Protein AF-A0A5J5NDH8-F1 (afdb_monomer_lite)

InterPro domains:
  IPR019165 Peptidase M76, ATP23 [PF09768] (43-132)
  IPR019165 Peptidase M76, ATP23 [PTHR21711] (43-132)

pLDDT: mean 87.99, std 13.96, range [34.38, 97.69]

Sequence (133 aa):
MEEESYKKSEGCTIKECQDMIQRSLRTPMVKFLMEHMEKTGCKIVVCSDQVKIQDDVNQVVIHELIHAYDECRASNLDWTNCAHHACSEIRAGHLSGDCHYKREFLRGFMKIRGHEQDCVRRRVMKSLIANPF

Foldseek 3Di:
DDPPPPPLDAFADPVVLVVLLVVLCPDPLNVVLVVVVVVVVDDDDDDRSVHHDSLRSLLRSNLVSLVSVLVVPPPDQDCLDLVSLLVSLLVSLVPSCCQPPVNCVVVVNPDDPCSSVVRSVVRSVVVCVVDPD

Secondary structure (DSSP, 8-state):
-------------HHHHHHHHHHHTTSHHHHHHHHHHTTTT------GGG--SHHHHHHHHHHHHHHHHHHHH-TT--TTSHHHHHHHHHHHHHHHSTT-HHHHHHTT----TTHHHHHHHHHHHHHHHHS--

Structure (mmCIF, N/CA/C/O backbone):
data_AF-A0A5J5NDH8-F1
#
_entry.id   AF-A0A5J5NDH8-F1
#
loop_
_atom_site.group_PDB
_atom_site.id
_atom_site.type_symbol
_atom_site.label_atom_id
_atom_site.label_alt_id
_atom_site.label_comp_id
_atom_site.label_asym_id
_atom_site.label_entity_id
_atom_site.label_seq_id
_atom_site.pdbx_PDB_ins_code
_atom_site.Cartn_x
_atom_site.Cartn_y
_atom_site.Cartn_z
_atom_site.occupancy
_atom_site.B_iso_or_equiv
_atom_site.auth_seq_id
_atom_site.auth_comp_id
_atom_site.auth_asym_id
_atom_site.auth_atom_id
_atom_site.pdbx_PDB_model_num
ATOM 1 N N . MET A 1 1 ? 31.936 -18.451 2.529 1.00 34.38 1 MET A N 1
ATOM 2 C CA . MET A 1 1 ? 31.930 -17.047 2.070 1.00 34.38 1 MET A CA 1
ATOM 3 C C . MET A 1 1 ? 30.562 -16.790 1.472 1.00 34.38 1 MET A C 1
ATOM 5 O O . MET A 1 1 ? 30.269 -17.421 0.472 1.00 34.38 1 MET A O 1
ATOM 9 N N . GLU A 1 2 ? 29.643 -16.018 2.027 1.00 37.12 2 GLU A N 1
ATOM 10 C CA . GLU A 1 2 ? 29.520 -15.275 3.283 1.00 37.12 2 GLU A CA 1
ATOM 11 C C . GLU A 1 2 ? 28.043 -15.429 3.690 1.00 37.12 2 GLU A C 1
ATOM 13 O O . GLU A 1 2 ? 27.160 -15.338 2.838 1.00 37.12 2 GLU A O 1
ATOM 18 N N . GLU A 1 3 ? 27.771 -15.728 4.962 1.00 36.62 3 GLU A N 1
ATOM 19 C CA . GLU A 1 3 ? 26.425 -15.590 5.523 1.00 36.62 3 GLU A CA 1
ATOM 20 C C . GLU A 1 3 ? 26.135 -14.094 5.641 1.00 36.62 3 GLU A C 1
ATOM 22 O O . GLU A 1 3 ? 26.615 -13.419 6.554 1.00 36.62 3 GLU A O 1
ATOM 27 N N . GLU A 1 4 ? 25.364 -13.555 4.703 1.00 43.56 4 GLU A N 1
ATOM 28 C CA . GLU A 1 4 ? 24.823 -12.212 4.841 1.00 43.56 4 GLU A CA 1
ATOM 29 C C . GLU A 1 4 ? 23.765 -12.247 5.954 1.00 43.56 4 GLU A C 1
ATOM 31 O O . GLU A 1 4 ? 22.641 -12.722 5.788 1.00 43.56 4 GLU A O 1
ATOM 36 N N . SER A 1 5 ? 24.182 -11.804 7.141 1.00 40.59 5 SER A N 1
ATOM 37 C CA . SER A 1 5 ? 23.349 -11.591 8.320 1.00 40.59 5 SER A CA 1
ATOM 38 C C . SER A 1 5 ? 22.132 -10.735 7.955 1.00 40.59 5 SER A C 1
ATOM 40 O O . SER A 1 5 ? 22.190 -9.504 7.923 1.00 40.59 5 SER A O 1
ATOM 42 N N . TYR A 1 6 ? 21.002 -11.390 7.687 1.00 40.75 6 TYR A N 1
ATOM 43 C CA . TYR A 1 6 ? 19.708 -10.737 7.568 1.00 40.75 6 TYR A CA 1
ATOM 44 C C . TYR A 1 6 ? 19.334 -10.218 8.958 1.00 40.75 6 TYR A C 1
ATOM 46 O O . TYR A 1 6 ? 18.726 -10.923 9.764 1.00 40.75 6 TYR A O 1
ATOM 54 N N . LYS A 1 7 ? 19.738 -8.985 9.286 1.00 40.88 7 LYS A N 1
ATOM 55 C CA . LYS A 1 7 ? 19.212 -8.277 10.455 1.00 40.88 7 LYS A CA 1
ATOM 56 C C . LYS A 1 7 ? 17.705 -8.151 10.258 1.00 40.88 7 LYS A C 1
ATOM 58 O O . LYS A 1 7 ? 17.247 -7.232 9.580 1.00 40.88 7 LYS A O 1
ATOM 63 N N . LYS A 1 8 ? 16.934 -9.078 10.839 1.00 44.97 8 LYS A N 1
ATOM 64 C CA . LYS A 1 8 ? 15.486 -8.944 10.989 1.00 44.97 8 LYS A CA 1
ATOM 65 C C . LYS A 1 8 ? 15.281 -7.699 11.834 1.00 44.97 8 LYS A C 1
ATOM 67 O O . LYS A 1 8 ? 15.473 -7.707 13.043 1.00 44.97 8 LYS A O 1
ATOM 72 N N . SER A 1 9 ? 15.026 -6.589 11.164 1.00 57.62 9 SER A N 1
ATOM 73 C CA . SER A 1 9 ? 14.741 -5.339 11.831 1.00 57.62 9 SER A CA 1
ATOM 74 C C . SER A 1 9 ? 13.498 -5.539 12.679 1.00 57.62 9 SER A C 1
ATOM 76 O O . SER A 1 9 ? 12.467 -5.935 12.137 1.00 57.62 9 SER A O 1
ATOM 78 N N . GLU A 1 10 ? 13.618 -5.300 13.976 1.00 78.06 10 GLU A N 1
ATOM 79 C CA . GLU A 1 10 ? 12.507 -5.387 14.914 1.00 78.06 10 GLU A CA 1
ATOM 80 C C . GLU A 1 10 ? 11.387 -4.457 14.412 1.00 78.06 10 GLU A C 1
ATOM 82 O O . GLU A 1 10 ? 11.626 -3.275 14.141 1.00 78.06 10 GLU A O 1
ATOM 87 N N . GLY A 1 11 ? 10.210 -5.024 14.130 1.00 83.50 11 GLY A N 1
ATOM 88 C CA . GLY A 1 11 ? 9.022 -4.244 13.783 1.00 83.50 11 GLY A CA 1
ATOM 89 C C . GLY A 1 11 ? 8.527 -3.442 14.986 1.00 83.50 11 GLY A C 1
ATOM 90 O O . GLY A 1 11 ? 9.135 -3.456 16.055 1.00 83.50 11 GLY A O 1
ATOM 91 N N . CYS A 1 12 ? 7.411 -2.740 14.832 1.00 90.12 12 CYS A N 1
ATOM 92 C CA . CYS A 1 12 ? 6.789 -2.051 15.959 1.00 90.12 12 CYS A CA 1
ATOM 93 C C . CYS A 1 12 ? 6.024 -3.023 16.876 1.00 90.12 12 CYS A C 1
ATOM 95 O O . CYS A 1 12 ? 5.634 -4.131 16.487 1.00 90.12 12 CYS A O 1
ATOM 97 N N . THR A 1 13 ? 5.769 -2.597 18.111 1.00 94.19 13 THR A N 1
ATOM 98 C CA . THR A 1 13 ? 4.887 -3.322 19.032 1.00 94.19 13 THR A CA 1
ATOM 99 C C . THR A 1 13 ? 3.439 -3.311 18.529 1.00 94.19 13 THR A C 1
ATOM 101 O O . THR A 1 13 ? 3.028 -2.432 17.772 1.00 94.19 13 THR A O 1
ATOM 104 N N . ILE A 1 14 ? 2.610 -4.250 19.003 1.00 93.81 14 ILE A N 1
ATOM 105 C CA . ILE A 1 14 ? 1.176 -4.292 18.655 1.00 93.81 14 ILE A CA 1
ATOM 106 C C . ILE A 1 14 ? 0.490 -2.959 18.977 1.00 93.81 14 ILE A C 1
ATOM 108 O O . ILE A 1 14 ? -0.309 -2.471 18.182 1.00 93.81 14 ILE A O 1
ATOM 112 N N . LYS A 1 15 ? 0.825 -2.349 20.120 1.00 95.12 15 LYS A N 1
ATOM 113 C CA . LYS A 1 15 ? 0.233 -1.079 20.550 1.00 95.12 15 LYS A CA 1
ATOM 114 C C . LYS A 1 15 ? 0.606 0.069 19.608 1.00 95.12 15 LYS A C 1
ATOM 116 O O . LYS A 1 15 ? -0.267 0.821 19.192 1.00 95.12 15 LYS A O 1
ATOM 121 N N . GLU A 1 16 ? 1.877 0.174 19.224 1.00 95.44 16 GLU A N 1
ATOM 122 C CA . GLU A 1 16 ? 2.324 1.176 18.248 1.00 95.44 16 GLU A CA 1
ATOM 123 C C . GLU A 1 16 ? 1.682 0.948 16.878 1.00 95.44 16 GLU A C 1
ATOM 125 O O . GLU A 1 16 ? 1.229 1.901 16.245 1.00 95.44 16 GLU A O 1
ATOM 130 N N . CYS A 1 17 ? 1.588 -0.310 16.437 1.00 95.44 17 CYS A N 1
ATOM 131 C CA . CYS A 1 17 ? 0.913 -0.675 15.196 1.00 95.44 17 CYS A CA 1
ATOM 132 C C . CYS A 1 17 ? -0.553 -0.227 15.215 1.00 95.44 17 CYS A C 1
ATOM 134 O O . CYS A 1 17 ? -1.008 0.435 14.284 1.00 95.44 17 CYS A O 1
ATOM 136 N N . GLN A 1 18 ? -1.275 -0.515 16.302 1.00 95.75 18 GLN A N 1
ATOM 137 C CA . GLN A 1 18 ? -2.661 -0.089 16.494 1.00 95.75 18 GLN A CA 1
ATOM 138 C C . GLN A 1 18 ? -2.797 1.434 16.447 1.00 95.75 18 GLN A C 1
ATOM 140 O O . GLN A 1 18 ? -3.643 1.941 15.711 1.00 95.75 18 GLN A O 1
ATOM 145 N N . ASP A 1 19 ? -1.942 2.170 17.159 1.00 96.94 19 ASP A N 1
ATOM 146 C CA . ASP A 1 19 ? -1.955 3.636 17.150 1.00 96.94 19 ASP A CA 1
ATOM 147 C C . ASP A 1 19 ? -1.709 4.196 15.739 1.00 96.94 19 ASP A C 1
ATOM 149 O O . ASP A 1 19 ? -2.374 5.147 15.309 1.00 96.94 19 ASP A O 1
ATOM 153 N N . MET A 1 20 ? -0.789 3.589 14.986 1.00 97.00 20 MET A N 1
ATOM 154 C CA . MET A 1 20 ? -0.519 3.966 13.600 1.00 97.00 20 MET A CA 1
ATOM 155 C C . MET A 1 20 ? -1.685 3.631 12.666 1.00 97.00 20 MET A C 1
ATOM 157 O O . MET A 1 20 ? -2.034 4.459 11.823 1.00 97.00 20 MET A O 1
ATOM 161 N N . ILE A 1 21 ? -2.336 2.477 12.828 1.00 95.50 21 ILE A N 1
ATOM 162 C CA . ILE A 1 21 ? -3.536 2.113 12.058 1.00 95.50 21 ILE A CA 1
ATOM 163 C C . ILE A 1 21 ? -4.639 3.140 12.321 1.00 95.50 21 ILE A C 1
ATOM 165 O O . ILE A 1 21 ? -5.199 3.696 11.379 1.00 95.50 21 ILE A O 1
ATOM 169 N N . GLN A 1 22 ? -4.894 3.483 13.587 1.00 95.62 22 GLN A N 1
ATOM 170 C CA . GLN A 1 22 ? -5.914 4.471 13.956 1.00 95.62 22 GLN A CA 1
ATOM 171 C C . GLN A 1 22 ? -5.656 5.854 13.348 1.00 95.62 22 GLN A C 1
ATOM 173 O O . GLN A 1 22 ? -6.594 6.564 12.985 1.00 95.62 22 GLN A O 1
ATOM 178 N N . ARG A 1 23 ? -4.389 6.254 13.207 1.00 96.19 23 ARG A N 1
ATOM 179 C CA . ARG A 1 23 ? -4.016 7.485 12.495 1.00 96.19 23 ARG A CA 1
ATOM 180 C C . ARG A 1 23 ? -4.203 7.350 10.986 1.00 96.19 23 ARG A C 1
ATOM 182 O O . ARG A 1 23 ? -4.705 8.283 10.364 1.00 96.19 23 ARG A O 1
ATOM 189 N N . SER A 1 24 ? -3.854 6.198 10.414 1.00 95.50 24 SER A N 1
ATOM 190 C CA . SER A 1 24 ? -4.012 5.907 8.986 1.00 95.50 24 SER A CA 1
ATOM 191 C C . SER A 1 24 ? -5.472 5.999 8.539 1.00 95.50 24 SER A C 1
ATOM 193 O O . SER A 1 24 ? -5.771 6.647 7.535 1.00 95.50 24 SER A O 1
ATOM 195 N N . LEU A 1 25 ? -6.393 5.477 9.358 1.00 93.75 25 LEU A N 1
ATOM 196 C CA . LEU A 1 25 ? -7.845 5.535 9.142 1.00 93.75 25 LEU A CA 1
ATOM 197 C C . LEU A 1 25 ? -8.407 6.964 9.039 1.00 93.75 25 LEU A C 1
ATOM 199 O O . LEU A 1 25 ? -9.498 7.164 8.513 1.00 93.75 25 LEU A O 1
ATOM 203 N N . ARG A 1 26 ? -7.669 7.979 9.510 1.00 93.69 26 ARG A N 1
ATOM 204 C CA . ARG A 1 26 ? -8.067 9.393 9.406 1.00 93.69 26 ARG A CA 1
ATOM 205 C C . ARG A 1 26 ? -7.619 10.050 8.103 1.00 93.69 26 ARG A C 1
ATOM 207 O O . ARG A 1 26 ? -8.030 11.177 7.830 1.00 93.69 26 ARG A O 1
ATOM 214 N N . THR A 1 27 ? -6.763 9.398 7.317 1.00 93.19 27 THR A N 1
ATOM 215 C CA . THR A 1 27 ? -6.324 9.949 6.032 1.00 93.19 27 THR A CA 1
ATOM 216 C C . THR A 1 27 ? -7.483 9.925 5.025 1.00 93.19 27 THR A C 1
ATOM 218 O O . THR A 1 27 ? -8.264 8.971 5.027 1.00 93.19 27 THR A O 1
ATOM 221 N N . PRO A 1 28 ? -7.629 10.940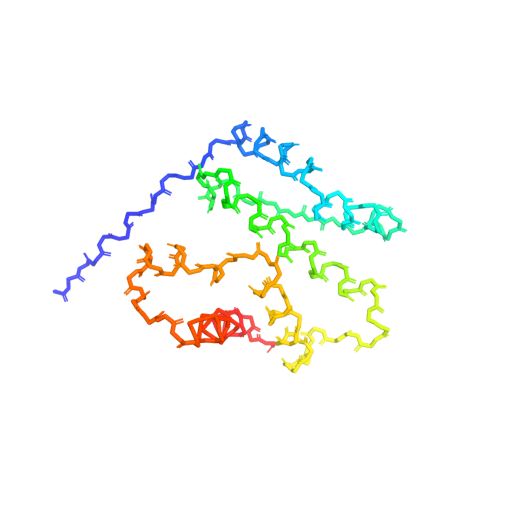 4.149 1.00 93.00 28 PRO A N 1
ATOM 222 C CA . PRO A 1 28 ? -8.781 11.030 3.247 1.00 93.00 28 PRO A CA 1
ATOM 223 C C . PRO A 1 28 ? -8.963 9.806 2.343 1.00 93.00 28 PRO A C 1
ATOM 225 O O . PRO A 1 28 ? -10.088 9.365 2.132 1.00 93.00 28 PRO A O 1
ATOM 228 N N . MET A 1 29 ? -7.862 9.237 1.841 1.00 91.06 29 MET A N 1
ATOM 229 C CA . MET A 1 29 ? -7.898 8.063 0.967 1.00 91.06 29 MET A CA 1
ATOM 230 C C . MET A 1 29 ? -8.370 6.811 1.711 1.00 91.06 29 MET A C 1
ATOM 232 O O . MET A 1 29 ? -9.279 6.135 1.240 1.00 91.06 29 MET A O 1
ATOM 236 N N . VAL A 1 30 ? -7.803 6.526 2.887 1.00 92.81 30 VAL A N 1
ATOM 237 C CA . VAL A 1 30 ? -8.212 5.366 3.693 1.00 92.81 30 VAL A CA 1
ATOM 238 C C . VAL A 1 30 ? -9.656 5.520 4.149 1.00 92.81 30 VAL A C 1
ATOM 240 O O . VAL A 1 30 ? -10.419 4.568 4.051 1.00 92.81 30 VAL A O 1
ATOM 243 N N . LYS A 1 31 ? -10.062 6.722 4.571 1.00 91.56 31 LYS A N 1
ATOM 244 C CA . LYS A 1 31 ? -11.450 7.006 4.942 1.00 91.56 31 LYS A CA 1
ATOM 245 C C . LYS A 1 31 ? -12.412 6.726 3.783 1.00 91.56 31 LYS A C 1
ATOM 247 O O . LYS A 1 31 ? -13.384 6.001 3.967 1.00 91.56 31 LYS A O 1
ATOM 252 N N . PHE A 1 32 ? -12.108 7.237 2.587 1.00 90.19 32 PHE A N 1
ATOM 253 C CA . PHE A 1 32 ? -12.905 6.987 1.385 1.00 90.19 32 PHE A CA 1
ATOM 254 C C . PHE A 1 32 ? -13.022 5.490 1.066 1.00 90.19 32 PHE A C 1
ATOM 256 O O . PHE A 1 32 ? -14.117 5.003 0.783 1.00 90.19 32 PHE A O 1
ATOM 263 N N . LEU A 1 33 ? -11.909 4.751 1.122 1.00 90.19 33 LEU A N 1
ATOM 264 C CA . LEU A 1 33 ? -11.903 3.314 0.851 1.00 90.19 33 LEU A CA 1
ATOM 265 C C . LEU A 1 33 ? -12.696 2.549 1.919 1.00 90.19 33 LEU A C 1
ATOM 267 O O . LEU A 1 33 ? -13.564 1.755 1.573 1.00 90.19 33 LEU A O 1
ATOM 271 N N . MET A 1 34 ? -12.481 2.834 3.204 1.00 87.62 34 MET A N 1
ATOM 272 C CA . MET A 1 34 ? -13.180 2.181 4.317 1.00 87.62 34 MET A CA 1
ATOM 273 C C . MET A 1 34 ? -14.702 2.353 4.247 1.00 87.62 34 MET A C 1
ATOM 275 O O . MET A 1 34 ? -15.422 1.374 4.420 1.00 87.62 34 MET A O 1
ATOM 279 N N . GLU A 1 35 ? -15.205 3.543 3.902 1.00 83.88 35 GLU A N 1
ATOM 280 C CA . GLU A 1 35 ? -16.650 3.794 3.741 1.00 83.88 35 GLU A CA 1
ATOM 281 C C . GLU A 1 35 ? -17.302 2.907 2.660 1.00 83.88 35 GLU A C 1
ATOM 283 O O . GLU A 1 35 ? -18.483 2.557 2.749 1.00 83.88 35 GLU A O 1
ATOM 288 N N . HIS A 1 36 ? -16.547 2.529 1.624 1.00 78.75 36 HIS A N 1
ATOM 289 C CA . HIS A 1 36 ? -17.021 1.594 0.601 1.00 78.75 36 HIS A CA 1
ATOM 290 C C . HIS A 1 36 ? -16.949 0.144 1.082 1.00 78.75 36 HIS A C 1
ATOM 292 O O . HIS A 1 36 ? -17.809 -0.663 0.737 1.00 78.75 36 HIS A O 1
ATOM 298 N N . MET A 1 37 ? -15.953 -0.170 1.904 1.00 79.44 37 MET A N 1
ATOM 299 C CA . M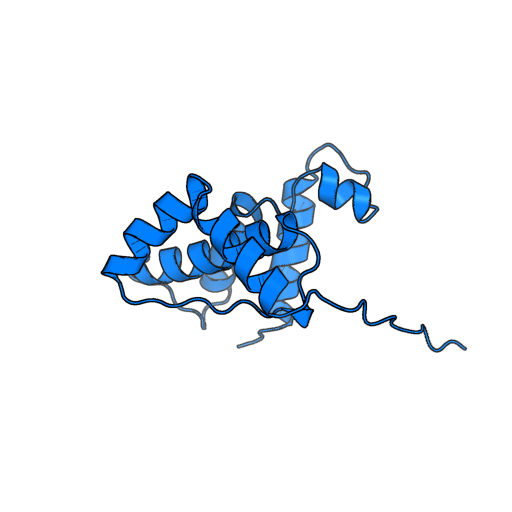ET A 1 37 ? -15.645 -1.528 2.346 1.00 79.44 37 MET A CA 1
ATOM 300 C C . MET A 1 37 ? -16.552 -1.986 3.482 1.00 79.44 37 MET A C 1
ATOM 302 O O . MET A 1 37 ? -16.971 -3.143 3.490 1.00 79.44 37 MET A O 1
ATOM 306 N N . GLU A 1 38 ? -16.956 -1.080 4.376 1.00 75.94 38 GLU A N 1
ATOM 307 C CA . GLU A 1 38 ? -17.943 -1.355 5.430 1.00 75.94 38 GLU A CA 1
ATOM 308 C C . GLU A 1 38 ? -19.255 -1.922 4.866 1.00 75.94 38 GLU A C 1
ATOM 310 O O . GLU A 1 38 ? -19.887 -2.768 5.494 1.00 75.94 38 GLU A O 1
ATOM 315 N N . LYS A 1 39 ? -19.635 -1.530 3.644 1.00 69.12 39 LYS A N 1
ATOM 316 C CA . LYS A 1 39 ? -20.841 -2.036 2.966 1.00 69.12 39 LYS A CA 1
ATOM 317 C C . LYS A 1 39 ? -20.690 -3.463 2.433 1.00 69.12 39 LYS A C 1
ATOM 319 O O . LYS A 1 39 ? -21.691 -4.122 2.179 1.00 69.12 39 LYS A O 1
ATOM 324 N N . THR A 1 40 ? -19.455 -3.915 2.235 1.00 74.81 40 THR A N 1
ATOM 325 C CA . THR A 1 40 ? -19.117 -5.187 1.573 1.00 74.81 40 THR A CA 1
ATOM 326 C C . THR A 1 40 ? -18.724 -6.284 2.562 1.00 74.81 40 THR A C 1
ATOM 328 O O . THR A 1 40 ? -18.793 -7.462 2.232 1.00 74.81 40 THR A O 1
ATOM 331 N N . GLY A 1 41 ? -18.352 -5.915 3.795 1.00 77.69 41 GLY A N 1
ATOM 332 C CA . GLY A 1 41 ? -17.970 -6.858 4.850 1.00 77.69 41 GLY A CA 1
ATOM 333 C C . GLY A 1 41 ? -16.539 -7.402 4.744 1.00 77.69 41 GLY A C 1
ATOM 334 O O . GLY A 1 41 ? -16.170 -8.282 5.525 1.00 77.69 41 GLY A O 1
ATOM 335 N N . CYS A 1 42 ? -15.724 -6.880 3.824 1.00 80.31 42 CYS A N 1
ATOM 336 C CA . CYS A 1 42 ? -14.314 -7.242 3.685 1.00 80.31 42 CYS A CA 1
ATOM 337 C C . CYS A 1 42 ? -13.469 -6.763 4.877 1.00 80.31 42 CYS A C 1
ATOM 339 O O . CYS A 1 42 ? -13.731 -5.720 5.479 1.00 80.31 42 CYS A O 1
ATOM 341 N N . LYS A 1 43 ? -12.428 -7.532 5.216 1.00 82.69 43 LYS A N 1
ATOM 342 C CA . LYS A 1 43 ? -11.494 -7.236 6.313 1.00 82.69 43 LYS A CA 1
ATOM 343 C C . LYS A 1 43 ? -10.061 -7.287 5.803 1.00 82.69 43 LYS A C 1
ATOM 345 O O . LYS A 1 43 ? -9.731 -8.143 4.993 1.00 82.69 43 LYS A O 1
ATOM 350 N N . ILE A 1 44 ? -9.221 -6.408 6.338 1.00 87.50 44 ILE A N 1
ATOM 351 C CA . ILE A 1 44 ? -7.775 -6.397 6.096 1.00 87.50 44 ILE A CA 1
ATOM 352 C C . ILE A 1 44 ? -7.030 -6.742 7.387 1.00 87.50 44 ILE A C 1
ATOM 354 O O . ILE A 1 44 ? -7.525 -6.481 8.487 1.00 87.50 44 ILE A O 1
ATOM 358 N N . VAL A 1 45 ? -5.836 -7.316 7.256 1.00 89.12 45 VAL A N 1
ATOM 359 C CA . VAL A 1 45 ? -4.958 -7.662 8.381 1.00 89.12 45 VAL A CA 1
ATOM 360 C C . VAL A 1 45 ? -3.603 -7.001 8.162 1.00 89.12 45 VAL A C 1
ATOM 362 O O . VAL A 1 45 ? -3.065 -7.041 7.063 1.00 89.12 45 VAL A O 1
ATOM 365 N N . VAL A 1 46 ? -3.050 -6.394 9.214 1.00 91.00 46 VAL A N 1
ATOM 366 C CA . VAL A 1 46 ? -1.729 -5.750 9.185 1.00 91.00 46 VAL A CA 1
ATOM 367 C C . VAL A 1 46 ? -0.814 -6.450 10.185 1.00 91.00 46 VAL A C 1
ATOM 369 O O . VAL A 1 46 ? -1.150 -6.563 11.364 1.00 91.00 46 VAL A O 1
ATOM 372 N N . CYS A 1 47 ? 0.350 -6.906 9.719 1.00 91.69 47 CYS A N 1
ATOM 373 C CA . CYS A 1 47 ? 1.349 -7.584 10.545 1.00 91.69 47 CYS A CA 1
ATOM 374 C C . CYS A 1 47 ? 2.296 -6.565 11.200 1.00 91.69 47 CYS A C 1
ATOM 376 O O . CYS A 1 47 ? 3.042 -5.866 10.510 1.00 91.69 47 CYS A O 1
ATOM 378 N N . SER A 1 48 ? 2.282 -6.475 12.535 1.00 90.62 48 SER A N 1
ATOM 379 C CA . SER A 1 48 ? 3.058 -5.471 13.284 1.00 90.62 48 SER A CA 1
ATOM 380 C C . SER A 1 48 ? 4.575 -5.651 13.166 1.00 90.62 48 SER A C 1
ATOM 382 O O . SER A 1 48 ? 5.318 -4.675 13.223 1.00 90.62 48 SER A O 1
ATOM 384 N N . ASP A 1 49 ? 5.041 -6.882 12.949 1.00 90.12 49 ASP A N 1
ATOM 385 C CA . ASP A 1 49 ? 6.458 -7.219 12.801 1.00 90.12 49 ASP A CA 1
ATOM 386 C C . ASP A 1 49 ? 7.065 -6.755 11.463 1.00 90.12 49 ASP A C 1
ATOM 388 O O . ASP A 1 49 ? 8.287 -6.738 11.324 1.00 90.12 49 ASP A O 1
ATOM 392 N N . GLN A 1 50 ? 6.231 -6.350 10.497 1.00 86.31 50 GLN A N 1
ATOM 393 C CA . GLN A 1 50 ? 6.654 -5.906 9.162 1.00 86.31 50 GLN A CA 1
ATOM 394 C C . GLN A 1 50 ? 6.614 -4.380 8.975 1.00 86.31 50 GLN A C 1
ATOM 396 O O . GLN A 1 50 ? 7.069 -3.874 7.949 1.00 86.31 50 GLN A O 1
ATOM 401 N N . VAL A 1 51 ? 6.095 -3.632 9.952 1.00 91.38 51 VAL A N 1
ATOM 402 C CA . VAL A 1 51 ? 5.926 -2.171 9.879 1.00 91.38 51 VAL A CA 1
ATOM 403 C C . VAL A 1 51 ? 6.678 -1.482 11.011 1.00 91.38 51 VAL A C 1
ATOM 405 O O . VAL A 1 51 ? 6.735 -1.994 12.128 1.00 91.38 51 VAL A O 1
ATOM 408 N N . LYS A 1 52 ? 7.270 -0.316 10.730 1.00 91.62 52 LYS A N 1
ATOM 409 C CA . LYS A 1 52 ? 8.101 0.409 11.711 1.00 91.62 52 LYS A CA 1
ATOM 410 C C . LYS A 1 52 ? 7.647 1.834 11.944 1.00 91.62 52 LYS A C 1
ATOM 412 O O . LYS A 1 52 ? 7.699 2.324 13.065 1.00 91.62 52 LYS A O 1
ATOM 417 N N . ILE A 1 53 ? 7.250 2.509 10.873 1.00 93.12 53 ILE A N 1
ATOM 418 C CA . ILE A 1 53 ? 6.869 3.919 10.906 1.00 93.12 53 ILE A CA 1
ATOM 419 C C . ILE A 1 53 ? 5.457 4.104 10.361 1.00 93.12 53 ILE A C 1
ATOM 421 O O . ILE A 1 53 ? 4.954 3.272 9.607 1.00 93.12 53 ILE A O 1
ATOM 425 N N . GLN A 1 54 ? 4.834 5.237 10.700 1.00 94.75 54 GLN A N 1
ATOM 426 C CA . GLN A 1 54 ? 3.463 5.570 10.290 1.00 94.75 54 GLN A CA 1
ATOM 427 C C . GLN A 1 54 ? 3.251 5.429 8.781 1.00 94.75 54 GLN A C 1
ATOM 429 O O . GLN A 1 54 ? 2.190 4.994 8.337 1.00 94.75 54 GLN A O 1
ATOM 434 N N . ASP A 1 55 ? 4.262 5.810 8.002 1.00 92.94 55 ASP A N 1
ATOM 435 C CA . ASP A 1 55 ? 4.187 5.747 6.552 1.00 92.94 55 ASP A CA 1
ATOM 436 C C . ASP A 1 55 ? 4.085 4.294 6.059 1.00 92.94 55 ASP A C 1
ATOM 438 O O . ASP A 1 55 ? 3.322 4.042 5.142 1.00 92.94 55 ASP A O 1
ATOM 442 N N . ASP A 1 56 ? 4.739 3.317 6.700 1.00 93.62 56 ASP A N 1
ATOM 443 C CA . ASP A 1 56 ? 4.615 1.899 6.316 1.00 93.62 56 ASP A CA 1
ATOM 444 C C . ASP A 1 56 ? 3.193 1.377 6.532 1.00 93.62 56 ASP A C 1
ATOM 446 O O . ASP A 1 56 ? 2.638 0.712 5.661 1.00 93.62 56 ASP A O 1
ATOM 450 N N . VAL A 1 57 ? 2.574 1.731 7.663 1.00 95.50 57 VAL A N 1
ATOM 451 C CA . VAL A 1 57 ? 1.177 1.368 7.935 1.00 95.50 57 VAL A CA 1
ATOM 452 C C . VAL A 1 57 ? 0.241 2.022 6.924 1.00 95.50 57 VAL A C 1
ATOM 454 O O . VAL A 1 57 ? -0.656 1.354 6.423 1.00 95.50 57 VAL A O 1
ATOM 457 N N . ASN A 1 58 ? 0.460 3.294 6.578 1.00 95.12 58 ASN A N 1
ATOM 458 C CA . ASN A 1 58 ? -0.339 3.964 5.550 1.00 95.12 58 ASN A CA 1
ATOM 459 C C . ASN A 1 58 ? -0.247 3.243 4.203 1.00 95.12 58 ASN A C 1
ATOM 461 O O . ASN A 1 58 ? -1.275 3.010 3.574 1.00 95.12 58 ASN A O 1
ATOM 465 N N . GLN A 1 59 ? 0.966 2.863 3.792 1.00 94.81 59 GLN A N 1
ATOM 466 C CA . GLN A 1 59 ? 1.196 2.135 2.548 1.00 94.81 59 GLN A CA 1
ATOM 467 C C . GLN A 1 59 ? 0.451 0.798 2.524 1.00 94.81 59 GLN A C 1
ATOM 469 O O . GLN A 1 59 ? -0.318 0.549 1.599 1.00 94.81 59 GLN A O 1
ATOM 474 N N . VAL A 1 60 ? 0.635 -0.029 3.560 1.00 94.75 60 VAL A N 1
ATOM 475 C CA . VAL A 1 60 ? 0.011 -1.359 3.652 1.00 94.75 60 VAL A CA 1
ATOM 476 C C . VAL A 1 60 ? -1.510 -1.247 3.719 1.00 94.75 60 VAL A C 1
ATOM 478 O O . VAL A 1 60 ? -2.204 -1.905 2.955 1.00 94.75 60 VAL A O 1
ATOM 481 N N . VAL A 1 61 ? -2.050 -0.375 4.576 1.00 95.50 61 VAL A N 1
ATOM 482 C CA . VAL A 1 61 ? -3.505 -0.213 4.713 1.00 95.50 61 VAL A CA 1
ATOM 483 C C . VAL A 1 61 ? -4.133 0.227 3.393 1.00 95.50 61 VAL A C 1
ATOM 485 O O . VAL A 1 61 ? -5.134 -0.349 2.984 1.00 95.50 61 VAL A O 1
ATOM 488 N N . ILE A 1 62 ? -3.555 1.209 2.696 1.00 95.56 62 ILE A N 1
ATOM 489 C CA . ILE A 1 62 ? -4.087 1.645 1.399 1.00 95.56 62 ILE A CA 1
ATOM 490 C C . ILE A 1 62 ? -3.987 0.517 0.364 1.00 95.56 62 ILE A C 1
ATOM 492 O O . ILE A 1 62 ? -4.951 0.287 -0.360 1.00 95.56 62 ILE A O 1
ATOM 496 N N . HIS A 1 63 ? -2.857 -0.192 0.307 1.00 96.00 63 HIS A N 1
ATOM 497 C CA . HIS A 1 63 ? -2.625 -1.293 -0.630 1.00 96.00 63 HIS A CA 1
ATOM 498 C C . HIS A 1 63 ? -3.683 -2.397 -0.486 1.00 96.00 63 HIS A C 1
ATOM 500 O O . HIS A 1 63 ? -4.396 -2.697 -1.444 1.00 96.00 63 HIS A O 1
ATOM 506 N N . GLU A 1 64 ? -3.880 -2.910 0.730 1.00 93.81 64 GLU A N 1
ATOM 507 C CA . GLU A 1 64 ? -4.866 -3.967 0.989 1.00 93.81 64 GLU A CA 1
ATOM 508 C C . GLU A 1 64 ? -6.309 -3.483 0.797 1.00 93.81 64 GLU A C 1
ATOM 510 O O . GLU A 1 64 ? -7.175 -4.222 0.323 1.00 93.81 64 GLU A O 1
ATOM 515 N N . LEU A 1 65 ? -6.593 -2.213 1.110 1.00 94.06 65 LEU A N 1
ATOM 516 C CA . LEU A 1 65 ? -7.907 -1.639 0.828 1.00 94.06 65 LEU A CA 1
ATOM 517 C C . LEU A 1 65 ? -8.170 -1.487 -0.672 1.00 94.06 65 LEU A C 1
ATOM 519 O O . LEU A 1 65 ? -9.320 -1.565 -1.094 1.00 94.06 65 LEU A O 1
ATOM 523 N N . ILE A 1 66 ? -7.146 -1.290 -1.500 1.00 93.88 66 ILE A N 1
ATOM 524 C CA . ILE A 1 66 ? -7.323 -1.284 -2.955 1.00 93.88 66 ILE A CA 1
ATOM 525 C C . ILE A 1 66 ? -7.648 -2.687 -3.458 1.00 93.88 66 ILE A C 1
ATOM 527 O O . ILE A 1 66 ? -8.527 -2.797 -4.312 1.00 93.88 66 ILE A O 1
ATOM 531 N N . HIS A 1 67 ? -7.006 -3.728 -2.919 1.00 92.69 67 HIS A N 1
ATOM 532 C CA . HIS A 1 67 ? -7.308 -5.118 -3.266 1.00 92.69 67 HIS A CA 1
ATOM 533 C C . HIS A 1 67 ? -8.733 -5.510 -2.902 1.00 92.69 67 HIS A C 1
ATOM 535 O O . HIS A 1 67 ? -9.468 -6.017 -3.746 1.00 92.69 67 HIS A O 1
ATOM 541 N N . ALA A 1 68 ? -9.175 -5.212 -1.681 1.00 90.81 68 ALA A N 1
ATOM 542 C CA . ALA A 1 68 ? -10.550 -5.528 -1.321 1.00 90.81 68 ALA A CA 1
ATOM 543 C C . ALA A 1 68 ? -11.569 -4.597 -2.025 1.00 90.81 68 ALA A C 1
ATOM 545 O O . ALA A 1 68 ? -12.677 -5.038 -2.321 1.00 90.81 68 ALA A O 1
ATOM 546 N N . TYR A 1 69 ? -11.205 -3.359 -2.403 1.00 90.06 69 TYR A N 1
ATOM 547 C CA . TYR A 1 69 ? -12.056 -2.523 -3.261 1.00 90.06 69 TYR A CA 1
ATOM 548 C C . TYR A 1 69 ? -12.187 -3.139 -4.657 1.00 90.06 69 TYR A C 1
ATOM 550 O O . TYR A 1 69 ? -13.278 -3.141 -5.224 1.00 90.06 69 TYR A O 1
ATOM 558 N N . ASP A 1 70 ? -11.085 -3.669 -5.194 1.00 91.56 70 ASP A N 1
ATOM 559 C CA . ASP A 1 70 ? -11.045 -4.415 -6.449 1.00 91.56 70 ASP A CA 1
ATOM 560 C C . ASP A 1 70 ? -12.008 -5.591 -6.438 1.00 91.56 70 ASP A C 1
ATOM 562 O O . ASP A 1 70 ? -12.891 -5.652 -7.292 1.00 91.56 70 ASP A O 1
ATOM 566 N N . GLU A 1 71 ? -11.887 -6.450 -5.427 1.00 87.06 71 GLU A N 1
ATOM 567 C CA . GLU A 1 71 ? -12.738 -7.623 -5.226 1.00 87.06 71 GLU A CA 1
ATOM 568 C C . GLU A 1 71 ? -14.225 -7.260 -5.238 1.00 87.06 71 GLU A C 1
ATOM 570 O O . GLU A 1 71 ? -15.047 -7.909 -5.877 1.00 87.06 71 GLU A O 1
ATOM 575 N N . CYS A 1 72 ? -14.581 -6.168 -4.562 1.00 85.69 72 CYS A N 1
ATOM 576 C CA . CYS A 1 72 ? -15.977 -5.778 -4.407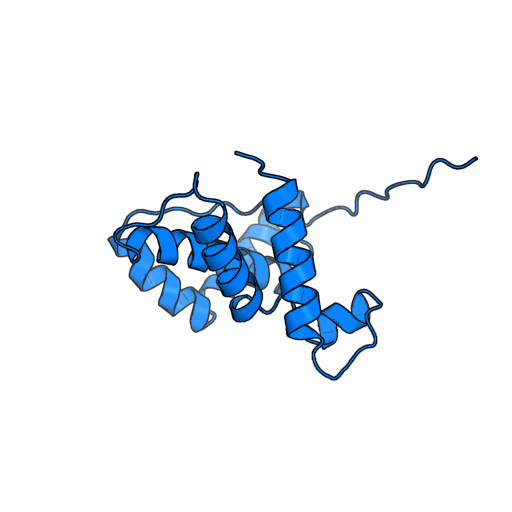 1.00 85.69 72 CYS A CA 1
ATOM 577 C C . CYS A 1 72 ? -16.565 -5.092 -5.645 1.00 85.69 72 CYS A C 1
ATOM 579 O O . CYS A 1 72 ? -17.785 -5.049 -5.817 1.00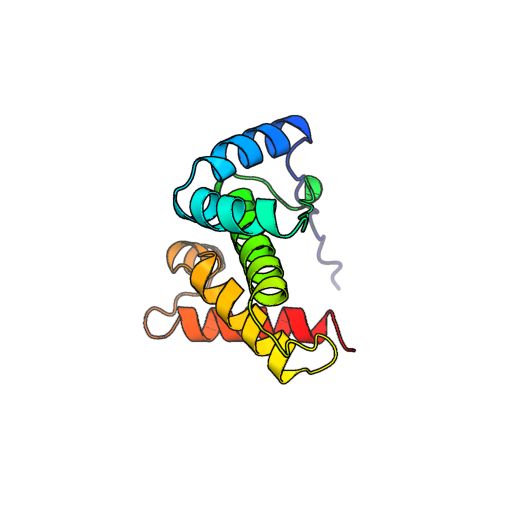 85.69 72 CYS A O 1
ATOM 581 N N . ARG A 1 73 ? -15.724 -4.461 -6.469 1.00 85.69 73 ARG A N 1
ATOM 582 C CA . ARG A 1 73 ? -16.164 -3.623 -7.595 1.00 85.69 73 ARG A CA 1
ATOM 583 C C . ARG A 1 73 ? -16.035 -4.308 -8.939 1.00 85.69 73 ARG A C 1
ATOM 585 O O . ARG A 1 73 ? -16.830 -4.007 -9.833 1.00 85.69 73 ARG A O 1
ATOM 592 N N . ALA A 1 74 ? -15.024 -5.143 -9.118 1.00 80.31 74 ALA A N 1
ATOM 593 C CA . ALA A 1 74 ? -14.781 -5.822 -10.372 1.00 80.31 74 ALA A CA 1
ATOM 594 C C . ALA A 1 74 ? -15.681 -7.058 -10.455 1.00 80.31 74 ALA A C 1
ATOM 596 O O . ALA A 1 74 ? -15.480 -8.046 -9.764 1.00 80.31 74 ALA A O 1
ATOM 597 N N . SER A 1 75 ? -16.675 -7.015 -11.344 1.00 73.06 75 SER A N 1
ATOM 598 C CA . SER A 1 75 ? -17.663 -8.091 -11.499 1.00 73.06 75 SER A CA 1
ATOM 599 C C . SER A 1 75 ? -17.068 -9.439 -11.927 1.00 73.06 75 SER A C 1
ATOM 601 O O . SER A 1 75 ? -17.734 -10.454 -11.774 1.00 73.06 75 SER A O 1
ATOM 603 N N . ASN A 1 76 ? -15.853 -9.437 -12.489 1.00 82.81 76 ASN A N 1
ATOM 604 C CA . ASN A 1 76 ? -15.184 -10.602 -13.076 1.00 82.81 76 ASN A CA 1
ATOM 605 C C . ASN A 1 76 ? -13.712 -10.712 -12.628 1.00 82.81 76 ASN A C 1
ATOM 607 O O . ASN A 1 76 ? -12.868 -11.142 -13.418 1.00 82.81 76 ASN A O 1
ATOM 611 N N . LEU A 1 77 ? -13.367 -10.246 -11.422 1.00 89.00 77 LEU A N 1
ATOM 612 C CA . LEU A 1 77 ? -12.007 -10.428 -10.914 1.00 89.00 77 LEU A CA 1
ATOM 613 C C . LEU A 1 77 ? -11.778 -11.908 -10.602 1.00 89.00 77 LEU A C 1
ATOM 615 O O . LEU A 1 77 ? -12.594 -12.547 -9.949 1.00 89.00 77 LEU A O 1
ATOM 619 N N . ASP A 1 78 ? -10.674 -12.446 -11.105 1.00 89.62 78 ASP A N 1
ATOM 620 C CA . ASP A 1 78 ? -10.296 -13.845 -10.919 1.00 89.62 78 ASP A CA 1
ATOM 621 C C . ASP A 1 78 ? -8.851 -13.863 -10.443 1.00 89.62 78 ASP A C 1
ATOM 623 O O . ASP A 1 78 ? -7.936 -13.597 -11.222 1.00 89.62 78 ASP A O 1
ATOM 627 N N . TRP A 1 79 ? -8.649 -14.153 -9.161 1.00 88.62 79 TRP A N 1
ATOM 628 C CA . TRP A 1 79 ? -7.316 -14.205 -8.565 1.00 88.62 79 TRP A CA 1
ATOM 629 C C . TRP A 1 79 ? -6.474 -15.369 -9.064 1.00 88.62 79 TRP A C 1
ATOM 631 O O . TRP A 1 79 ? -5.287 -15.367 -8.796 1.00 88.62 79 TRP A O 1
ATOM 641 N N . THR A 1 80 ? -7.035 -16.341 -9.786 1.00 89.62 80 THR A N 1
ATOM 642 C CA . THR A 1 80 ? -6.249 -17.403 -10.437 1.00 89.62 80 THR A CA 1
ATOM 643 C C . THR A 1 80 ? -5.728 -16.979 -11.812 1.00 89.62 80 THR A C 1
ATOM 645 O O . THR A 1 80 ? -4.846 -17.617 -12.389 1.00 89.62 80 THR A O 1
ATOM 648 N N . ASN A 1 81 ? -6.236 -15.863 -12.343 1.00 91.62 81 ASN A N 1
ATOM 649 C CA . ASN A 1 81 ? -5.781 -15.294 -13.596 1.00 91.62 81 ASN A CA 1
ATOM 650 C C . ASN A 1 81 ? -4.648 -14.290 -13.352 1.00 91.62 81 ASN A C 1
ATOM 652 O O . ASN A 1 81 ? -4.849 -13.203 -12.806 1.00 91.62 81 ASN A O 1
ATOM 656 N N . CYS A 1 82 ? -3.460 -14.621 -13.863 1.00 92.25 82 CYS A N 1
ATOM 657 C CA . CYS A 1 82 ? -2.263 -13.786 -13.761 1.00 92.25 82 CYS A CA 1
ATOM 658 C C . CYS A 1 82 ? -2.484 -12.331 -14.202 1.00 92.25 82 CYS A C 1
ATOM 660 O O . CYS A 1 82 ? -1.978 -11.412 -13.561 1.00 92.25 82 CYS A O 1
ATOM 662 N N . ALA A 1 83 ? -3.261 -12.094 -15.263 1.00 93.25 83 ALA A N 1
ATOM 663 C CA . ALA A 1 83 ? -3.517 -10.740 -15.745 1.00 93.25 83 ALA A CA 1
ATOM 664 C C . ALA A 1 83 ? -4.387 -9.940 -14.765 1.00 93.25 83 ALA A C 1
ATOM 666 O O . ALA A 1 83 ? -4.115 -8.767 -14.522 1.00 93.25 83 ALA A O 1
ATOM 667 N N . HIS A 1 84 ? -5.402 -10.570 -14.173 1.00 93.75 84 HIS A N 1
ATOM 668 C CA . HIS A 1 84 ? -6.286 -9.927 -13.201 1.00 93.75 84 HIS A CA 1
ATOM 669 C C . HIS A 1 84 ? -5.540 -9.600 -11.906 1.00 93.75 84 HIS A C 1
ATOM 671 O O . HIS A 1 84 ? -5.597 -8.459 -11.440 1.00 93.75 84 HIS A O 1
ATOM 677 N N . HIS A 1 85 ? -4.769 -10.559 -11.383 1.00 93.75 85 HIS A N 1
ATOM 678 C CA . HIS A 1 85 ? -3.917 -10.338 -10.215 1.00 93.75 85 HIS A CA 1
ATOM 679 C C . HIS A 1 85 ? -2.903 -9.217 -10.486 1.00 93.75 85 HIS A C 1
ATOM 681 O O . HIS A 1 85 ? -2.844 -8.242 -9.737 1.00 93.75 85 HIS A O 1
ATOM 687 N N . ALA A 1 86 ? -2.193 -9.267 -11.619 1.00 95.69 86 ALA A N 1
ATOM 688 C CA . ALA A 1 86 ? -1.241 -8.227 -12.004 1.00 95.69 86 ALA A CA 1
ATOM 689 C C . ALA A 1 86 ? -1.890 -6.837 -12.106 1.00 95.69 86 ALA A C 1
ATOM 691 O O . ALA A 1 86 ? -1.300 -5.850 -11.671 1.00 95.69 86 ALA A O 1
ATOM 692 N N . CYS A 1 87 ? -3.101 -6.733 -12.661 1.00 95.31 87 CYS A N 1
ATOM 693 C CA . CYS A 1 87 ? -3.826 -5.466 -12.751 1.00 95.31 87 CYS A CA 1
ATOM 694 C C . CYS A 1 87 ? -4.152 -4.880 -11.371 1.00 95.31 87 CYS A C 1
ATOM 696 O O . CYS A 1 87 ? -3.987 -3.670 -11.180 1.00 95.31 87 CYS A O 1
ATOM 698 N N . SER A 1 88 ? -4.575 -5.715 -10.418 1.00 95.06 88 SER A N 1
ATOM 699 C CA . SER A 1 88 ? -4.842 -5.268 -9.047 1.00 95.06 88 SER A CA 1
ATOM 700 C C . SER A 1 88 ? -3.561 -4.785 -8.356 1.00 95.06 88 SER A C 1
ATOM 702 O O . SER A 1 88 ? -3.532 -3.689 -7.796 1.00 95.06 88 SER A O 1
ATOM 704 N N . GLU A 1 89 ? -2.460 -5.524 -8.509 1.00 96.44 89 GLU A N 1
ATOM 705 C CA . GLU A 1 89 ? -1.128 -5.171 -7.991 1.00 96.44 89 GLU A CA 1
ATOM 706 C C . GLU A 1 89 ? -0.580 -3.869 -8.586 1.00 96.44 89 GLU A C 1
ATOM 708 O O . GLU A 1 89 ? -0.032 -3.029 -7.872 1.00 96.44 89 GLU A O 1
ATOM 713 N N . ILE A 1 90 ? -0.751 -3.652 -9.897 1.00 97.38 90 ILE A N 1
ATOM 714 C CA . ILE A 1 90 ? -0.344 -2.404 -10.560 1.00 97.38 90 ILE A CA 1
ATOM 715 C C . ILE A 1 90 ? -1.088 -1.224 -9.937 1.00 97.38 90 ILE A C 1
ATOM 717 O O . ILE A 1 90 ? -0.484 -0.191 -9.637 1.00 97.38 90 ILE A O 1
ATOM 721 N N . ARG A 1 91 ? -2.400 -1.369 -9.716 1.00 96.88 91 ARG A N 1
ATOM 722 C CA . ARG A 1 91 ? -3.200 -0.289 -9.143 1.00 96.88 91 ARG A CA 1
ATOM 723 C C . ARG A 1 91 ? -2.848 -0.034 -7.682 1.00 96.88 91 ARG A C 1
ATOM 725 O O . ARG A 1 91 ? -2.699 1.126 -7.296 1.00 96.88 91 ARG A O 1
ATOM 732 N N . ALA A 1 92 ? -2.668 -1.091 -6.896 1.00 96.44 92 ALA A N 1
ATOM 733 C CA . ALA A 1 92 ? -2.236 -0.996 -5.509 1.00 96.44 92 ALA A CA 1
ATOM 734 C C . ALA A 1 92 ? -0.837 -0.361 -5.397 1.00 96.44 92 ALA A C 1
ATOM 736 O O . ALA A 1 92 ? -0.613 0.508 -4.552 1.00 96.44 92 ALA A O 1
ATOM 737 N N . GLY A 1 93 ? 0.087 -0.698 -6.300 1.00 96.06 93 GLY A N 1
ATOM 738 C CA . GLY A 1 93 ? 1.425 -0.105 -6.376 1.00 96.06 93 GLY A CA 1
ATOM 739 C C . GLY A 1 93 ? 1.421 1.390 -6.712 1.00 96.06 93 GLY A C 1
ATOM 740 O O . GLY A 1 93 ? 2.174 2.151 -6.103 1.00 96.06 93 GLY A O 1
ATOM 741 N N . HIS A 1 94 ? 0.551 1.826 -7.628 1.00 95.38 94 HIS A N 1
ATOM 742 C CA . HIS A 1 94 ? 0.415 3.242 -7.984 1.00 95.38 94 HIS A CA 1
ATOM 743 C C . HIS A 1 94 ? -0.244 4.078 -6.882 1.00 95.38 94 HIS A C 1
ATOM 745 O O . HIS A 1 94 ? 0.222 5.169 -6.561 1.00 95.38 94 HIS A O 1
ATOM 751 N N . LEU A 1 95 ? -1.340 3.587 -6.298 1.00 95.69 95 LEU A N 1
ATOM 752 C CA . LEU A 1 95 ? -2.178 4.400 -5.412 1.00 95.69 95 LEU A CA 1
ATOM 753 C C . LEU A 1 95 ? -1.766 4.343 -3.936 1.00 95.69 95 LEU A C 1
ATOM 755 O O . LEU A 1 95 ? -2.100 5.263 -3.195 1.00 95.69 95 LEU A O 1
ATOM 759 N N . SER A 1 96 ? -1.032 3.313 -3.500 1.00 95.38 96 SER A N 1
ATOM 760 C CA . SER A 1 96 ? -0.525 3.243 -2.119 1.00 95.38 96 SER A CA 1
ATOM 761 C C . SER A 1 96 ? 0.475 4.363 -1.816 1.00 95.38 96 SER A C 1
ATOM 763 O O . SER A 1 96 ? 0.430 4.970 -0.744 1.00 95.38 96 SER A O 1
ATOM 765 N N . GLY A 1 97 ? 1.339 4.693 -2.783 1.00 93.56 97 GLY A N 1
ATOM 766 C CA . GLY A 1 97 ? 2.483 5.593 -2.605 1.00 93.56 97 GLY A CA 1
ATOM 767 C C . GLY A 1 97 ? 3.806 4.864 -2.332 1.00 93.56 97 GLY A C 1
ATOM 768 O O . GLY A 1 97 ? 4.826 5.509 -2.075 1.00 93.56 97 GLY A O 1
ATOM 769 N N . ASP A 1 98 ? 3.829 3.533 -2.431 1.00 94.00 98 ASP A N 1
ATOM 770 C CA . ASP A 1 98 ? 5.001 2.715 -2.112 1.00 94.00 98 ASP A CA 1
ATOM 771 C C . ASP A 1 98 ? 6.155 2.971 -3.091 1.00 94.00 98 ASP A C 1
ATOM 773 O O . ASP A 1 98 ? 7.331 2.888 -2.728 1.00 94.00 98 ASP A O 1
ATOM 777 N N . CYS A 1 99 ? 5.800 3.360 -4.315 1.00 95.62 99 CYS A N 1
ATOM 778 C CA . CYS A 1 99 ? 6.712 3.741 -5.385 1.00 95.62 99 CYS A CA 1
ATOM 779 C C . CYS A 1 99 ? 6.993 5.249 -5.469 1.00 95.62 99 CYS A C 1
ATOM 781 O O . CYS A 1 99 ? 7.548 5.723 -6.462 1.00 95.62 99 CYS A O 1
ATOM 783 N N . HIS A 1 100 ? 6.658 6.021 -4.430 1.00 95.06 100 HIS A N 1
ATOM 784 C CA . HIS A 1 100 ? 6.971 7.446 -4.375 1.00 95.06 100 HIS A CA 1
ATOM 785 C C . HIS A 1 100 ? 8.491 7.694 -4.445 1.00 95.06 100 HIS A C 1
ATOM 787 O O . HIS A 1 100 ? 9.278 7.020 -3.778 1.00 95.06 100 HIS A O 1
ATOM 793 N N . TYR A 1 101 ? 8.916 8.722 -5.194 1.00 94.19 101 TYR A N 1
ATOM 794 C CA . TYR A 1 101 ? 10.332 8.979 -5.508 1.00 94.19 101 TYR A CA 1
ATOM 795 C C . TYR A 1 101 ? 11.235 9.018 -4.270 1.00 94.19 101 TYR A C 1
ATOM 797 O O . TYR A 1 101 ? 12.297 8.409 -4.260 1.00 94.19 101 TYR A O 1
ATOM 805 N N . LYS A 1 102 ? 10.790 9.674 -3.189 1.00 93.12 102 LYS A N 1
ATOM 806 C CA . LYS A 1 102 ? 11.550 9.731 -1.926 1.00 93.12 102 LYS A CA 1
ATOM 807 C C . LYS A 1 102 ? 11.842 8.340 -1.341 1.00 93.12 102 LYS A C 1
ATOM 809 O O . LYS A 1 102 ? 12.933 8.135 -0.825 1.00 93.12 102 LYS A O 1
ATOM 814 N N . ARG A 1 103 ? 10.896 7.394 -1.420 1.00 93.12 103 ARG A N 1
ATOM 815 C CA . ARG A 1 103 ? 11.090 6.015 -0.939 1.00 93.12 103 ARG A CA 1
ATOM 816 C C . ARG A 1 103 ? 12.051 5.257 -1.843 1.00 93.12 103 ARG A C 1
ATOM 818 O O . ARG A 1 103 ? 12.970 4.623 -1.341 1.00 93.12 103 ARG A O 1
ATOM 825 N N . GLU A 1 104 ? 11.876 5.367 -3.155 1.00 94.56 104 GLU A N 1
ATOM 826 C CA . GLU A 1 104 ? 12.768 4.724 -4.125 1.00 94.56 104 GLU A CA 1
ATOM 827 C C . GLU A 1 104 ? 14.207 5.240 -4.008 1.00 94.56 104 GLU A C 1
ATOM 829 O O . GLU A 1 104 ? 15.141 4.441 -3.983 1.00 94.56 104 GLU A O 1
ATOM 834 N N . PHE A 1 105 ? 14.383 6.544 -3.798 1.00 94.56 105 PHE A N 1
ATOM 835 C CA . PHE A 1 105 ? 15.680 7.149 -3.507 1.00 94.56 105 PHE A CA 1
ATOM 836 C C . PHE A 1 105 ? 16.311 6.570 -2.233 1.00 94.56 105 PHE A C 1
ATOM 838 O O . PHE A 1 105 ? 17.465 6.152 -2.252 1.00 94.56 105 PHE A O 1
ATOM 845 N N . LEU A 1 106 ? 15.548 6.474 -1.136 1.00 92.19 106 LEU A N 1
ATOM 846 C CA . LEU A 1 106 ? 16.017 5.863 0.118 1.00 92.19 106 LEU A CA 1
ATOM 847 C C . LEU A 1 106 ? 16.307 4.357 -0.015 1.00 92.19 106 LEU A C 1
ATOM 849 O O . LEU A 1 106 ? 17.096 3.819 0.756 1.00 92.19 106 LEU A O 1
ATOM 853 N N . ARG A 1 107 ? 15.702 3.680 -0.998 1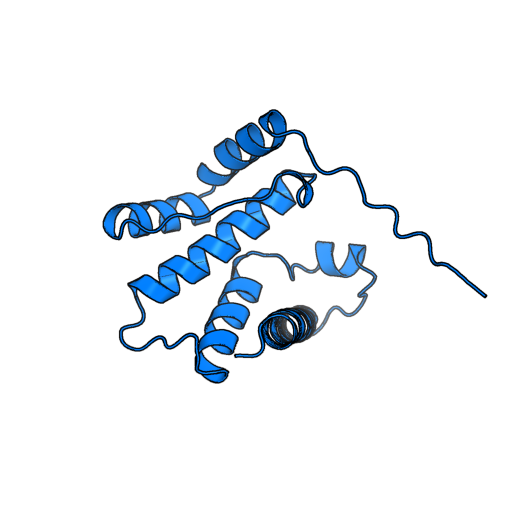.00 92.81 107 ARG A N 1
ATOM 854 C CA . ARG A 1 107 ? 15.995 2.287 -1.378 1.00 92.81 107 ARG A CA 1
ATOM 855 C C . ARG A 1 107 ? 17.190 2.157 -2.334 1.00 92.81 107 ARG A C 1
ATOM 857 O O . ARG A 1 107 ? 17.519 1.042 -2.725 1.00 92.81 107 ARG A O 1
ATOM 864 N N . GLY A 1 108 ? 17.836 3.264 -2.711 1.00 95.31 108 GLY A N 1
ATOM 865 C CA . GLY A 1 108 ? 19.008 3.289 -3.593 1.00 95.31 108 GLY A CA 1
ATOM 866 C C . GLY A 1 108 ? 18.694 3.419 -5.088 1.00 95.31 108 GLY A C 1
ATOM 867 O O . GLY A 1 108 ? 19.607 3.369 -5.913 1.00 95.31 108 GLY A O 1
ATOM 868 N N . PHE A 1 109 ? 17.431 3.614 -5.473 1.00 94.62 109 PHE A N 1
ATOM 869 C CA . PHE A 1 109 ? 17.045 3.840 -6.865 1.00 94.62 109 PHE A CA 1
ATOM 870 C C . PHE A 1 109 ? 17.087 5.336 -7.203 1.00 94.62 109 PHE A C 1
ATOM 872 O O . PHE A 1 109 ? 16.217 6.110 -6.813 1.00 94.62 109 PHE A O 1
ATOM 879 N N . MET A 1 110 ? 18.093 5.739 -7.982 1.00 93.56 110 MET A N 1
ATOM 880 C CA . MET A 1 110 ? 18.391 7.152 -8.285 1.00 93.56 110 MET A CA 1
ATOM 881 C C . MET A 1 110 ? 17.756 7.670 -9.585 1.00 93.56 110 MET A C 1
ATOM 883 O O . MET A 1 110 ? 17.939 8.827 -9.964 1.00 93.56 110 MET A O 1
ATOM 887 N N . LYS A 1 111 ? 17.036 6.816 -10.319 1.00 92.31 111 LYS A N 1
ATOM 888 C CA . LYS A 1 111 ? 16.373 7.204 -11.569 1.00 92.31 111 LYS A CA 1
ATOM 889 C C . LYS A 1 111 ? 15.211 8.145 -11.244 1.00 92.31 111 LYS A C 1
ATOM 891 O O . LYS A 1 111 ? 14.394 7.825 -10.393 1.00 92.31 111 LYS A O 1
ATOM 896 N N . ILE A 1 112 ? 15.126 9.283 -11.936 1.00 89.81 112 ILE A N 1
ATOM 897 C CA . ILE A 1 112 ? 14.037 10.262 -11.754 1.00 89.81 112 ILE A CA 1
ATOM 898 C C . ILE A 1 112 ? 12.935 10.027 -12.791 1.00 89.81 112 ILE A C 1
ATOM 900 O O . ILE A 1 112 ? 11.775 9.803 -12.459 1.00 89.81 112 ILE A O 1
ATOM 904 N N . ARG A 1 113 ? 13.286 10.050 -14.080 1.00 95.00 113 ARG A N 1
ATOM 905 C CA . ARG A 1 113 ? 12.308 9.884 -15.160 1.00 95.00 113 ARG A CA 1
ATOM 906 C C . ARG A 1 113 ? 11.874 8.425 -15.265 1.00 95.00 113 ARG A C 1
ATOM 908 O O . ARG A 1 113 ? 12.714 7.566 -15.500 1.00 95.00 113 ARG A O 1
ATOM 915 N N . GLY A 1 114 ? 10.573 8.159 -15.165 1.00 94.69 114 GLY A N 1
ATOM 916 C CA . GLY A 1 114 ? 10.017 6.808 -15.305 1.00 94.69 114 GLY A CA 1
ATOM 917 C C . GLY A 1 114 ? 10.218 5.902 -14.082 1.00 94.69 114 GLY A C 1
ATOM 918 O O . GLY A 1 114 ? 10.064 4.689 -14.184 1.00 94.69 114 GLY A O 1
ATOM 919 N N . HIS A 1 115 ? 10.624 6.470 -12.942 1.00 95.56 115 HIS A N 1
ATOM 920 C CA . HIS A 1 115 ? 10.988 5.698 -11.752 1.00 95.56 115 HIS A CA 1
ATOM 921 C C . HIS A 1 115 ? 9.806 4.918 -11.163 1.00 95.56 115 HIS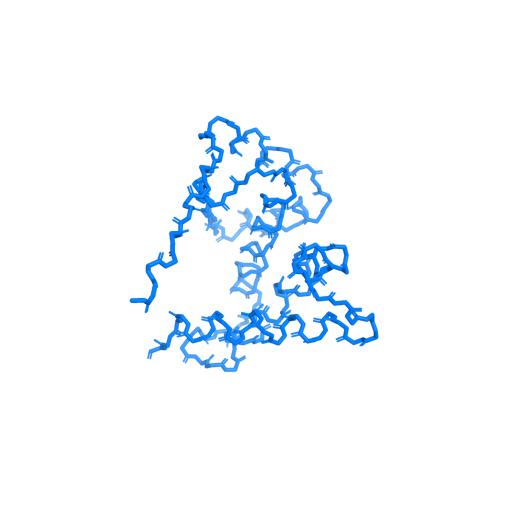 A C 1
ATOM 923 O O . HIS A 1 115 ? 9.980 3.790 -10.710 1.00 95.56 115 HIS A O 1
ATOM 929 N N . GLU A 1 116 ? 8.610 5.507 -11.196 1.00 96.00 116 GLU A N 1
ATOM 930 C CA . GLU A 1 116 ? 7.402 4.904 -10.649 1.00 96.00 116 GLU A CA 1
ATOM 931 C C . GLU A 1 116 ? 7.010 3.664 -11.452 1.00 96.00 116 GLU A C 1
ATOM 933 O O . GLU A 1 116 ? 6.798 2.612 -10.865 1.00 96.00 116 GLU A O 1
ATOM 938 N N . GLN A 1 117 ? 7.006 3.744 -12.788 1.00 96.56 117 GLN A N 1
ATOM 939 C CA . GLN A 1 117 ? 6.701 2.601 -13.655 1.00 96.56 117 GLN A CA 1
ATOM 940 C C . GLN A 1 117 ? 7.688 1.454 -13.424 1.00 96.56 117 GLN A C 1
ATOM 942 O O . GLN A 1 117 ? 7.283 0.295 -13.332 1.00 96.56 117 GLN A O 1
ATOM 947 N N . ASP A 1 118 ? 8.977 1.771 -13.286 1.00 96.75 118 ASP A N 1
ATOM 948 C CA . ASP A 1 118 ? 9.995 0.764 -13.000 1.00 96.75 118 ASP A CA 1
ATOM 949 C C . ASP A 1 118 ? 9.804 0.143 -11.608 1.00 96.75 118 ASP A C 1
ATOM 951 O O . ASP A 1 118 ? 9.946 -1.071 -11.454 1.00 96.75 118 ASP A O 1
ATOM 955 N N . CYS A 1 119 ? 9.477 0.952 -10.596 1.00 97.19 119 CYS A N 1
ATOM 956 C CA . CYS A 1 119 ? 9.186 0.475 -9.246 1.00 97.19 119 CYS A CA 1
ATOM 957 C C . CYS A 1 119 ? 7.952 -0.425 -9.225 1.00 97.19 119 CYS A C 1
ATOM 959 O O . CYS A 1 119 ? 8.041 -1.560 -8.759 1.00 97.19 119 CYS A O 1
ATOM 961 N N . VAL A 1 120 ? 6.831 0.034 -9.786 1.00 97.69 120 VAL A N 1
ATOM 962 C CA . VAL A 1 120 ? 5.581 -0.728 -9.836 1.00 97.69 120 VAL A CA 1
ATOM 963 C C . VAL A 1 120 ? 5.813 -2.040 -10.570 1.00 97.69 120 VAL A C 1
ATOM 965 O O . VAL A 1 120 ? 5.479 -3.092 -10.039 1.00 97.69 120 VAL A O 1
ATOM 968 N N . ARG A 1 121 ? 6.510 -2.025 -11.715 1.00 97.12 121 ARG A N 1
ATOM 969 C CA . ARG A 1 121 ? 6.881 -3.257 -12.424 1.00 97.12 121 ARG A CA 1
ATOM 970 C C . ARG A 1 121 ? 7.686 -4.209 -11.536 1.00 97.12 121 ARG A C 1
ATOM 972 O O . ARG A 1 121 ? 7.365 -5.392 -11.489 1.00 97.12 121 ARG A O 1
ATOM 979 N N . ARG A 1 122 ? 8.706 -3.729 -10.811 1.00 96.88 122 ARG A N 1
ATOM 980 C CA . ARG A 1 122 ? 9.487 -4.570 -9.881 1.00 96.88 122 ARG A CA 1
ATOM 981 C C . ARG A 1 122 ? 8.615 -5.166 -8.772 1.00 96.88 122 ARG A C 1
ATOM 983 O O . ARG A 1 122 ? 8.769 -6.343 -8.454 1.00 96.88 122 ARG A O 1
ATOM 990 N N . ARG A 1 123 ? 7.728 -4.367 -8.173 1.00 96.38 123 ARG A N 1
ATOM 991 C CA . ARG A 1 123 ? 6.879 -4.781 -7.044 1.00 96.38 123 ARG A CA 1
ATOM 992 C C . ARG A 1 123 ? 5.807 -5.777 -7.476 1.00 96.38 123 ARG A C 1
ATOM 994 O O . ARG A 1 123 ? 5.695 -6.820 -6.842 1.00 96.38 123 ARG A O 1
ATOM 1001 N N . VAL A 1 124 ? 5.140 -5.524 -8.601 1.00 96.25 124 VAL A N 1
ATOM 1002 C CA . VAL A 1 124 ? 4.158 -6.437 -9.208 1.00 96.25 124 VAL A CA 1
ATOM 1003 C C . VAL A 1 124 ? 4.807 -7.780 -9.525 1.00 96.25 124 VAL A C 1
ATOM 1005 O O . VAL A 1 124 ? 4.316 -8.813 -9.089 1.00 96.25 124 VAL A O 1
ATOM 1008 N N . MET A 1 125 ? 5.960 -7.783 -10.206 1.00 95.75 125 MET A N 1
ATOM 1009 C CA . MET A 1 125 ? 6.665 -9.034 -10.510 1.00 95.75 125 MET A CA 1
ATOM 1010 C C . MET A 1 125 ? 7.050 -9.794 -9.237 1.00 95.75 125 MET A C 1
ATOM 1012 O O . MET A 1 125 ? 6.934 -11.014 -9.201 1.00 95.75 125 MET A O 1
ATOM 1016 N N . LYS A 1 126 ? 7.472 -9.089 -8.180 1.00 95.00 126 LYS A N 1
ATOM 1017 C CA . LYS A 1 126 ? 7.769 -9.716 -6.888 1.00 95.00 126 LYS A CA 1
ATOM 1018 C C . LYS A 1 126 ? 6.523 -10.352 -6.258 1.00 95.00 126 LYS A C 1
ATOM 1020 O O . LYS A 1 126 ? 6.647 -11.454 -5.734 1.00 95.00 126 LYS A O 1
ATOM 1025 N N . SER A 1 127 ? 5.365 -9.686 -6.309 1.00 92.56 127 SER A N 1
ATOM 1026 C CA . SER A 1 127 ? 4.109 -10.232 -5.771 1.00 92.56 127 SER A CA 1
ATOM 1027 C C . SER A 1 127 ? 3.664 -11.481 -6.537 1.00 92.56 127 SER A C 1
ATOM 1029 O O . SER A 1 127 ? 3.435 -12.525 -5.932 1.00 92.56 127 SER A O 1
ATOM 1031 N N . LEU A 1 128 ? 3.652 -11.419 -7.872 1.00 93.06 128 LEU A N 1
ATOM 1032 C CA . LEU A 1 128 ? 3.230 -12.541 -8.720 1.00 93.06 128 LEU A CA 1
ATOM 1033 C C . LEU A 1 128 ? 4.146 -13.765 -8.577 1.00 93.06 128 LEU A C 1
ATOM 1035 O O . LEU A 1 128 ? 3.671 -14.892 -8.554 1.00 93.06 128 LEU A O 1
ATOM 1039 N N . ILE A 1 129 ? 5.464 -13.562 -8.455 1.00 93.94 129 ILE A N 1
ATOM 1040 C CA . ILE A 1 129 ? 6.417 -14.667 -8.247 1.00 93.94 129 ILE A CA 1
ATOM 1041 C C . ILE A 1 129 ? 6.245 -15.305 -6.863 1.00 93.94 129 ILE A C 1
ATOM 1043 O O . ILE A 1 129 ? 6.469 -16.503 -6.720 1.00 93.94 129 ILE A O 1
ATOM 1047 N N . ALA A 1 130 ? 5.885 -14.518 -5.844 1.00 91.50 130 ALA A N 1
ATOM 1048 C CA . ALA A 1 130 ? 5.649 -15.025 -4.493 1.00 91.50 130 ALA A CA 1
ATOM 1049 C C . ALA A 1 130 ? 4.315 -15.776 -4.366 1.00 91.50 130 ALA A C 1
ATOM 1051 O O . ALA A 1 130 ? 4.177 -16.606 -3.472 1.00 91.50 130 ALA A O 1
ATOM 1052 N N . ASN A 1 131 ? 3.374 -15.510 -5.274 1.00 86.75 131 ASN A N 1
ATOM 1053 C CA . ASN A 1 131 ? 2.050 -16.117 -5.316 1.00 86.75 131 ASN A CA 1
ATOM 1054 C C . ASN A 1 131 ? 1.798 -16.797 -6.679 1.00 86.75 131 ASN A C 1
ATOM 1056 O O . ASN A 1 131 ? 0.900 -16.377 -7.411 1.00 86.75 131 ASN A O 1
ATOM 1060 N N . PRO A 1 132 ? 2.598 -17.813 -7.062 1.00 72.44 132 PRO A N 1
ATOM 1061 C CA . PRO A 1 132 ? 2.319 -18.585 -8.261 1.00 72.44 132 PRO A CA 1
ATOM 1062 C C . PRO A 1 132 ? 1.076 -19.439 -7.987 1.00 72.44 132 PRO A C 1
ATOM 1064 O O . PRO A 1 132 ? 1.066 -20.207 -7.025 1.00 72.44 132 PRO A O 1
ATOM 1067 N N . PHE A 1 133 ? 0.030 -19.243 -8.788 1.00 62.81 133 PHE A N 1
ATOM 1068 C CA . PHE A 1 133 ? -1.233 -19.987 -8.704 1.00 62.81 133 PHE A CA 1
ATOM 1069 C C . PHE A 1 133 ? -1.019 -21.506 -8.693 1.00 62.81 133 PHE A C 1
ATOM 1071 O O . PHE A 1 133 ? -0.146 -21.983 -9.460 1.00 62.81 133 PHE A O 1
#

Radius of gyration: 16.08 Å; chains: 1; bounding box: 53×31×36 Å

Organism: Gossypium barbadense (NCBI:txid3634)